Protein AF-A0A167SK95-F1 (afdb_monomer_lite)

Sequence (116 aa):
PFPSASKTFGRAQSFMDQFDSDRYASERKNNLYFPWASKGDYALGAWLLRSGLSMQAINEFLALELINSLPISFSSAKDLRACAEELPPGPQWTCQPWPVKYPTKRPINLFYRDSV

Organism: NCBI:txid1759441

Structure (mmCIF, N/CA/C/O backbone):
data_AF-A0A167SK95-F1
#
_entry.id   AF-A0A167SK95-F1
#
loop_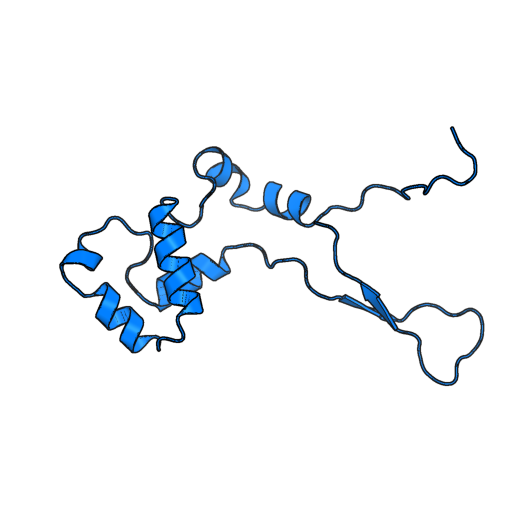
_atom_site.group_PDB
_atom_site.id
_atom_site.type_symbol
_atom_site.label_atom_id
_atom_site.label_alt_id
_atom_site.label_comp_id
_atom_site.label_asym_id
_atom_site.label_entity_id
_atom_site.label_seq_id
_atom_site.pdbx_PDB_ins_code
_atom_site.Cartn_x
_atom_site.Cartn_y
_atom_site.Cartn_z
_atom_site.occupancy
_atom_site.B_iso_or_equiv
_atom_site.auth_seq_id
_atom_site.auth_comp_id
_atom_site.auth_asym_id
_atom_site.auth_atom_id
_atom_site.pdbx_PDB_model_num
ATOM 1 N N . PRO A 1 1 ? 38.381 -18.831 -12.932 1.00 51.69 1 PRO A N 1
ATOM 2 C CA . PRO A 1 1 ? 37.207 -18.236 -13.619 1.00 51.69 1 PRO A CA 1
ATOM 3 C C . PRO A 1 1 ? 36.844 -19.053 -14.871 1.00 51.69 1 PRO A C 1
ATOM 5 O O . PRO A 1 1 ? 37.682 -19.197 -15.755 1.00 51.69 1 PRO A O 1
ATOM 8 N N . PHE A 1 2 ? 35.645 -19.645 -14.918 1.00 54.81 2 PHE A N 1
ATOM 9 C CA . PHE A 1 2 ? 35.215 -20.480 -16.047 1.00 54.81 2 PHE A CA 1
ATOM 10 C C . PHE A 1 2 ? 34.810 -19.609 -17.250 1.00 54.81 2 PHE A C 1
ATOM 12 O O . PHE A 1 2 ? 33.998 -18.700 -17.073 1.00 54.81 2 PHE A O 1
ATOM 19 N N . PRO A 1 3 ? 35.319 -19.876 -18.467 1.00 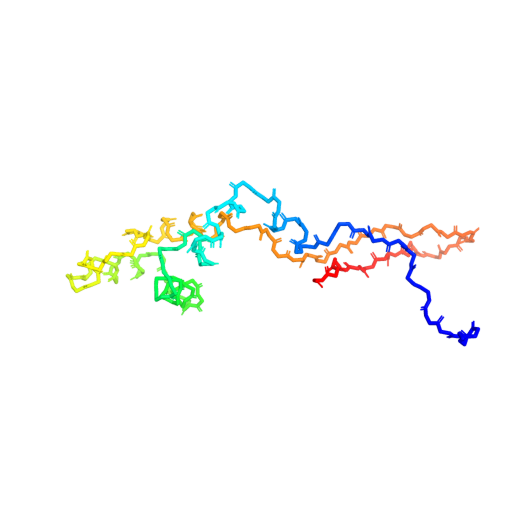62.03 3 PRO A N 1
ATOM 20 C CA . PRO A 1 3 ? 35.004 -19.088 -19.666 1.00 62.03 3 PRO A CA 1
ATOM 21 C C . PRO A 1 3 ? 33.516 -19.074 -20.057 1.00 62.03 3 PRO A C 1
ATOM 23 O O . PRO A 1 3 ? 33.093 -18.202 -20.809 1.00 62.03 3 PRO A O 1
ATOM 26 N N . SER A 1 4 ? 32.732 -20.027 -19.549 1.00 64.88 4 SER A N 1
ATOM 27 C CA . SER A 1 4 ? 31.301 -20.223 -19.812 1.00 64.88 4 SER A CA 1
ATOM 28 C C . SER A 1 4 ? 30.381 -19.746 -18.679 1.00 64.88 4 SER A C 1
ATOM 30 O O . SER A 1 4 ? 29.174 -19.973 -18.736 1.00 64.88 4 SER A O 1
ATOM 32 N N . ALA A 1 5 ? 30.918 -19.095 -17.643 1.00 67.12 5 ALA A N 1
ATOM 33 C CA . ALA A 1 5 ? 30.089 -18.506 -16.595 1.00 67.12 5 ALA A CA 1
ATOM 34 C C . ALA A 1 5 ? 29.303 -17.296 -17.134 1.00 67.12 5 ALA A C 1
ATOM 36 O O . ALA A 1 5 ? 29.821 -16.502 -17.924 1.00 67.12 5 ALA A O 1
ATOM 37 N N . SER A 1 6 ? 28.057 -17.134 -16.685 1.00 58.38 6 SER A N 1
ATOM 38 C CA . SER A 1 6 ? 27.225 -15.973 -17.010 1.00 58.38 6 SER A CA 1
ATOM 39 C C . SER A 1 6 ? 27.926 -14.674 -16.599 1.00 58.38 6 SER A C 1
ATOM 41 O O . SER A 1 6 ? 28.274 -14.501 -15.431 1.00 58.38 6 SER A O 1
ATOM 43 N N . LYS A 1 7 ? 28.119 -13.748 -17.545 1.00 61.72 7 LYS A N 1
ATOM 44 C CA . LYS A 1 7 ? 28.577 -12.380 -17.261 1.00 61.72 7 LYS A CA 1
ATOM 45 C C . LYS A 1 7 ? 27.370 -11.478 -17.025 1.00 61.72 7 LYS A C 1
ATOM 47 O O . LYS A 1 7 ? 26.481 -11.416 -17.871 1.00 61.72 7 LYS A O 1
ATOM 52 N N . THR A 1 8 ? 27.358 -10.753 -15.912 1.00 61.84 8 THR A N 1
ATOM 53 C CA . THR A 1 8 ? 26.428 -9.641 -15.701 1.00 61.84 8 THR A CA 1
ATOM 54 C C . THR A 1 8 ? 26.952 -8.414 -16.453 1.00 61.84 8 THR A C 1
ATOM 56 O O . THR A 1 8 ? 28.106 -8.014 -16.294 1.00 61.84 8 THR A O 1
ATOM 59 N N . PHE A 1 9 ? 26.132 -7.836 -17.330 1.00 56.88 9 PHE A N 1
ATOM 60 C CA . PHE A 1 9 ? 26.466 -6.605 -18.047 1.00 56.88 9 PHE A CA 1
ATOM 61 C C . PHE A 1 9 ? 25.962 -5.403 -17.239 1.00 56.88 9 PHE A C 1
ATOM 63 O O . PHE A 1 9 ? 24.827 -4.973 -17.409 1.00 56.88 9 PHE A O 1
ATOM 70 N N . GLY A 1 10 ? 26.810 -4.879 -16.348 1.00 62.69 10 GLY A N 1
ATOM 71 C CA . GLY A 1 10 ? 26.500 -3.709 -15.514 1.00 62.69 10 GLY A CA 1
ATOM 72 C C . GLY A 1 10 ? 25.434 -3.956 -14.433 1.00 62.69 10 GLY A C 1
ATOM 73 O O . GLY A 1 10 ? 24.802 -5.009 -14.387 1.00 62.69 10 GLY A O 1
ATOM 74 N N . ARG A 1 11 ? 25.253 -2.976 -13.537 1.00 65.31 11 ARG A N 1
ATOM 75 C CA . ARG A 1 11 ? 24.139 -2.921 -12.576 1.00 65.31 11 ARG A CA 1
ATOM 76 C C . ARG A 1 11 ? 23.226 -1.775 -13.001 1.00 65.31 11 ARG A C 1
ATOM 78 O O . ARG A 1 11 ? 23.573 -0.614 -12.804 1.00 65.31 11 ARG A O 1
ATOM 85 N N . ALA A 1 12 ? 22.109 -2.103 -13.644 1.00 70.56 12 ALA A N 1
ATOM 86 C CA . ALA A 1 12 ? 21.013 -1.152 -13.794 1.00 70.56 12 ALA A CA 1
ATOM 87 C C . ALA A 1 12 ? 20.375 -0.910 -12.416 1.00 70.56 12 ALA A C 1
ATOM 89 O O . ALA A 1 12 ? 20.437 -1.792 -11.558 1.00 70.56 12 ALA A O 1
ATOM 90 N N . GLN A 1 13 ? 19.795 0.273 -12.206 1.00 71.75 13 GLN A N 1
ATOM 91 C CA . GLN A 1 13 ? 19.080 0.590 -10.970 1.00 71.75 13 GLN A CA 1
ATOM 92 C C . GLN A 1 13 ? 17.910 -0.391 -10.810 1.00 71.75 13 GLN A C 1
ATOM 94 O O . GLN A 1 13 ? 17.029 -0.433 -11.670 1.00 71.75 13 GLN A O 1
ATOM 99 N N . SER A 1 14 ? 17.932 -1.211 -9.758 1.00 78.31 14 SER A N 1
ATOM 100 C CA . SER A 1 14 ? 16.868 -2.183 -9.497 1.00 78.31 14 SER A CA 1
ATOM 101 C C . SER A 1 14 ? 15.629 -1.513 -8.905 1.00 78.31 14 SER A C 1
ATOM 103 O O . SER A 1 14 ? 15.660 -0.351 -8.491 1.00 78.31 14 SER A O 1
ATOM 105 N N . PHE A 1 15 ? 14.533 -2.268 -8.809 1.00 76.50 15 PHE A N 1
ATOM 106 C CA . PHE A 1 15 ? 13.363 -1.827 -8.050 1.00 76.50 15 PHE A CA 1
ATOM 107 C C . PHE A 1 15 ? 13.730 -1.502 -6.593 1.00 76.50 15 PHE A C 1
ATOM 109 O O . PHE A 1 15 ? 13.298 -0.481 -6.067 1.00 76.50 15 PHE A O 1
ATOM 116 N N . MET A 1 16 ? 14.563 -2.333 -5.956 1.00 82.00 16 MET A N 1
ATOM 117 C CA . MET A 1 16 ? 15.014 -2.092 -4.582 1.00 82.00 16 MET A CA 1
ATOM 118 C C . MET A 1 16 ? 15.873 -0.827 -4.486 1.00 82.00 16 MET A C 1
ATOM 120 O O . MET A 1 16 ? 15.692 -0.047 -3.561 1.00 82.00 16 MET A O 1
ATOM 124 N N . ASP A 1 17 ? 16.719 -0.548 -5.485 1.00 83.50 17 ASP A N 1
ATOM 125 C CA . ASP A 1 17 ? 17.484 0.703 -5.531 1.00 83.50 17 ASP A CA 1
ATOM 126 C C . ASP A 1 17 ? 16.556 1.937 -5.672 1.00 83.50 17 ASP A C 1
ATOM 128 O O . ASP A 1 17 ? 16.863 3.008 -5.148 1.00 83.50 17 ASP A O 1
ATOM 132 N N . GLN A 1 18 ? 15.414 1.819 -6.364 1.00 80.44 18 GLN A N 1
ATOM 133 C CA . GLN A 1 18 ? 14.389 2.877 -6.435 1.00 80.44 18 GLN A CA 1
ATOM 134 C C . GLN A 1 18 ? 13.612 3.013 -5.119 1.00 80.44 18 GLN A C 1
ATOM 136 O O . GLN A 1 18 ? 13.402 4.123 -4.637 1.00 80.44 18 GLN A O 1
ATOM 141 N N . PHE A 1 19 ? 13.228 1.893 -4.507 1.00 82.81 19 PHE A N 1
ATOM 142 C CA . PHE A 1 19 ? 12.559 1.853 -3.208 1.00 82.81 19 PHE A CA 1
ATOM 143 C C . PHE A 1 19 ? 13.423 2.488 -2.106 1.00 82.81 19 PHE A C 1
ATOM 145 O O . PHE A 1 19 ? 12.939 3.299 -1.317 1.00 82.81 19 PHE A O 1
ATOM 152 N N . ASP A 1 20 ? 14.720 2.185 -2.085 1.00 84.44 20 ASP A N 1
ATOM 153 C CA . ASP A 1 20 ? 15.668 2.697 -1.089 1.00 84.44 20 ASP A CA 1
ATOM 154 C C . ASP A 1 20 ? 16.090 4.156 -1.336 1.00 84.44 20 ASP A C 1
ATOM 156 O O . ASP A 1 20 ? 16.776 4.751 -0.503 1.00 84.44 20 ASP A O 1
ATOM 160 N N . SER A 1 21 ? 15.688 4.747 -2.465 1.00 84.94 21 SER A N 1
ATOM 161 C CA . SER A 1 21 ? 15.986 6.139 -2.826 1.00 84.94 21 SER A CA 1
ATOM 162 C C . SER A 1 21 ? 14.746 7.029 -2.942 1.00 84.94 21 SER A C 1
ATOM 164 O O . SER A 1 21 ? 14.875 8.205 -3.290 1.00 84.94 21 SER A O 1
ATOM 166 N N . ASP A 1 22 ? 13.554 6.507 -2.637 1.00 85.88 22 ASP A N 1
ATOM 167 C CA . ASP A 1 22 ? 12.322 7.290 -2.703 1.00 85.88 22 ASP A CA 1
ATOM 168 C C . ASP A 1 22 ? 12.220 8.336 -1.576 1.00 85.88 22 ASP A C 1
ATOM 170 O O . ASP A 1 22 ? 13.039 8.402 -0.652 1.00 85.88 22 ASP A O 1
ATOM 174 N N . ARG A 1 23 ? 11.171 9.169 -1.634 1.00 88.00 23 ARG A N 1
ATOM 175 C CA . ARG A 1 23 ? 10.956 10.247 -0.654 1.00 88.00 23 ARG A CA 1
ATOM 176 C C . ARG A 1 23 ? 10.779 9.761 0.790 1.00 88.00 23 ARG A C 1
ATOM 178 O O . ARG A 1 23 ? 10.862 10.573 1.706 1.00 88.00 23 ARG A O 1
ATOM 185 N N . TYR A 1 24 ? 10.528 8.469 0.991 1.00 88.62 24 TYR A N 1
ATOM 186 C CA . TYR A 1 24 ? 10.263 7.838 2.280 1.00 88.62 24 TYR A CA 1
ATOM 187 C C . TYR A 1 24 ? 11.387 6.910 2.742 1.00 88.62 24 TYR A C 1
ATOM 189 O O . TYR A 1 24 ? 11.282 6.293 3.805 1.00 88.62 24 TYR A O 1
ATOM 197 N N . ALA A 1 25 ? 12.499 6.848 2.009 1.00 87.62 25 ALA A N 1
ATOM 198 C CA . ALA A 1 25 ? 13.661 6.052 2.377 1.00 87.62 25 ALA A CA 1
ATOM 199 C C . ALA A 1 25 ? 14.176 6.369 3.794 1.00 87.62 25 ALA A C 1
ATOM 201 O O . ALA A 1 25 ? 14.609 5.471 4.515 1.00 87.62 25 ALA A O 1
ATOM 202 N N . SER A 1 26 ? 14.107 7.632 4.233 1.00 90.62 26 SER A N 1
ATOM 203 C CA . SER A 1 26 ? 14.486 8.028 5.596 1.00 90.62 26 SER A CA 1
ATOM 204 C C . SER A 1 26 ? 13.510 7.530 6.663 1.00 90.62 26 SER A C 1
ATOM 206 O O . SER A 1 26 ? 13.959 7.041 7.697 1.00 90.62 26 SER A O 1
ATOM 208 N N . GLU A 1 27 ? 12.202 7.608 6.407 1.00 90.06 27 GLU A N 1
ATOM 209 C CA . GLU A 1 27 ? 11.149 7.108 7.307 1.00 90.06 27 GLU A CA 1
ATOM 210 C C . GLU A 1 27 ? 11.292 5.593 7.512 1.00 90.06 27 GLU A C 1
ATOM 212 O O . GLU A 1 27 ? 11.256 5.086 8.639 1.00 90.06 27 GLU A O 1
ATOM 217 N N . ARG A 1 28 ? 11.575 4.866 6.422 1.00 90.06 28 ARG A N 1
ATOM 218 C CA . ARG A 1 28 ? 11.705 3.404 6.429 1.00 90.06 28 ARG A CA 1
ATOM 219 C C . ARG A 1 28 ? 12.886 2.858 7.224 1.00 90.06 28 ARG A C 1
ATOM 221 O O . ARG A 1 28 ? 12.856 1.692 7.613 1.00 90.06 28 ARG A O 1
ATOM 228 N N . LYS A 1 29 ? 13.883 3.689 7.548 1.00 90.25 29 LYS A N 1
ATOM 229 C CA . LYS A 1 29 ? 14.978 3.304 8.458 1.00 90.25 29 LYS A CA 1
ATOM 230 C C . LYS A 1 29 ? 14.491 3.074 9.886 1.00 90.25 29 LYS A C 1
ATOM 232 O O . LYS A 1 29 ? 15.000 2.186 10.561 1.00 90.25 29 LYS A O 1
ATOM 237 N N . ASN A 1 30 ? 13.516 3.866 10.332 1.00 91.62 30 ASN A N 1
ATOM 238 C CA . ASN A 1 30 ? 12.950 3.773 11.678 1.00 91.62 30 ASN A CA 1
ATOM 239 C C . ASN A 1 30 ? 11.698 2.891 11.702 1.00 91.62 30 ASN A C 1
ATOM 241 O O . ASN A 1 30 ? 11.434 2.213 12.692 1.00 91.62 30 ASN A O 1
ATOM 245 N N . ASN A 1 31 ? 10.942 2.878 10.603 1.00 91.56 31 ASN A N 1
ATOM 246 C CA . ASN A 1 31 ? 9.738 2.079 10.459 1.00 91.56 31 ASN A CA 1
ATOM 247 C C . ASN A 1 31 ? 9.686 1.406 9.084 1.00 91.56 31 ASN A C 1
ATOM 249 O O . ASN A 1 31 ? 9.207 1.982 8.110 1.00 91.56 31 ASN A O 1
ATOM 253 N N . L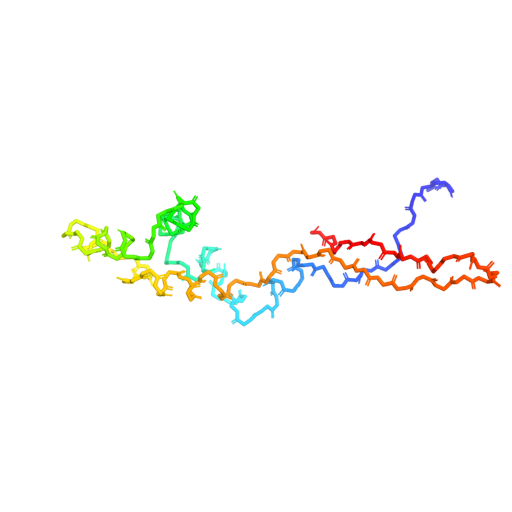EU A 1 32 ? 10.098 0.139 9.030 1.00 90.44 32 LEU A N 1
ATOM 254 C CA . LEU A 1 32 ? 10.077 -0.675 7.810 1.00 90.44 32 LEU A CA 1
ATOM 255 C C . LEU A 1 32 ? 8.693 -0.737 7.134 1.00 90.44 32 LEU A C 1
ATOM 257 O O . LEU A 1 32 ? 8.608 -0.981 5.934 1.00 90.44 32 LEU A O 1
ATOM 261 N N . TYR A 1 33 ? 7.618 -0.529 7.898 1.00 91.44 33 TYR A N 1
ATOM 262 C CA . TYR A 1 33 ? 6.238 -0.609 7.425 1.00 91.44 33 TYR A CA 1
ATOM 263 C C . TYR A 1 33 ? 5.669 0.739 6.986 1.00 91.44 33 TYR A C 1
ATOM 265 O O . TYR A 1 33 ? 4.486 0.799 6.680 1.00 91.44 33 TYR A O 1
ATOM 273 N N . PHE A 1 34 ? 6.459 1.812 6.930 1.00 91.88 34 PHE A N 1
ATOM 274 C CA . PHE A 1 34 ? 5.982 3.092 6.409 1.00 91.88 34 PHE A CA 1
ATOM 275 C C . PHE A 1 34 ? 5.392 2.910 4.989 1.00 91.88 34 PHE A C 1
ATOM 277 O O . PHE A 1 34 ? 6.026 2.240 4.162 1.00 91.88 34 PHE A O 1
ATOM 284 N N . PRO A 1 35 ? 4.203 3.469 4.676 1.00 92.69 35 PRO A N 1
ATOM 285 C CA . PRO A 1 35 ? 3.476 4.542 5.383 1.00 92.69 35 PRO A CA 1
ATOM 286 C C . PRO A 1 35 ? 2.548 4.112 6.531 1.00 92.69 35 PRO A C 1
ATOM 288 O O . PRO A 1 35 ? 1.913 4.960 7.159 1.00 92.69 35 PRO A O 1
ATOM 291 N N . TRP A 1 36 ? 2.462 2.823 6.849 1.00 94.56 36 TRP A N 1
ATOM 292 C CA . TRP A 1 36 ? 1.733 2.361 8.033 1.00 94.56 36 TRP A CA 1
ATOM 293 C C . TRP A 1 36 ? 2.539 2.605 9.302 1.00 94.56 36 TRP A C 1
ATOM 295 O O . TRP A 1 36 ? 3.761 2.493 9.290 1.00 94.56 36 TRP A O 1
ATOM 305 N N . ALA A 1 37 ? 1.870 2.885 10.416 1.00 93.50 37 ALA A N 1
ATOM 306 C CA . ALA A 1 37 ? 2.507 3.212 11.689 1.00 93.50 37 ALA A CA 1
ATOM 307 C C . ALA A 1 37 ? 3.238 2.012 12.314 1.00 93.50 37 ALA A C 1
ATOM 309 O O . ALA A 1 37 ? 4.155 2.178 13.116 1.00 93.50 37 ALA A O 1
ATOM 310 N N . SER A 1 38 ? 2.828 0.787 11.973 1.00 94.25 38 SER A N 1
ATOM 311 C CA . SER A 1 38 ? 3.416 -0.437 12.514 1.00 94.25 38 SER A CA 1
ATOM 312 C C . SER A 1 38 ? 3.167 -1.656 11.625 1.00 94.25 38 SER A C 1
ATOM 314 O O . SER A 1 38 ? 2.365 -1.630 10.693 1.00 94.25 38 SER A O 1
ATOM 316 N N . LYS A 1 39 ? 3.794 -2.786 11.979 1.00 94.88 39 LYS A N 1
ATOM 317 C CA . LYS A 1 39 ? 3.515 -4.092 11.363 1.00 94.88 39 LYS A CA 1
ATOM 318 C C . LYS A 1 39 ? 2.041 -4.490 11.457 1.00 94.88 39 LYS A C 1
ATOM 320 O O . LYS A 1 39 ? 1.509 -5.074 10.517 1.00 94.88 39 LYS A O 1
ATOM 325 N N . GLY A 1 40 ? 1.410 -4.235 12.606 1.00 95.94 40 GLY A N 1
ATOM 326 C CA . GLY A 1 40 ? 0.007 -4.586 12.840 1.00 95.94 40 GLY A CA 1
ATOM 327 C C . GLY A 1 40 ? -0.929 -3.738 11.986 1.00 95.94 40 GLY A C 1
ATOM 328 O O . GLY A 1 40 ? 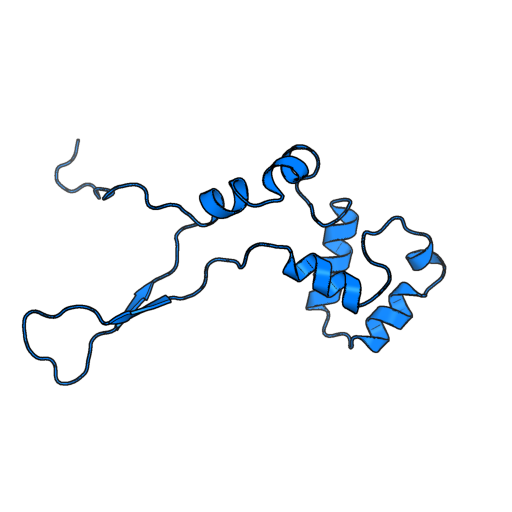-1.835 -4.269 11.350 1.00 95.94 40 GLY A O 1
ATOM 329 N N . ASP A 1 41 ? -0.632 -2.445 11.906 1.00 95.81 41 ASP A N 1
ATOM 330 C CA . ASP A 1 41 ? -1.346 -1.489 11.064 1.00 95.81 41 ASP A CA 1
ATOM 331 C C . ASP A 1 41 ? -1.238 -1.852 9.570 1.00 95.81 41 ASP A C 1
ATOM 333 O O . ASP A 1 41 ? -2.247 -1.977 8.872 1.00 95.81 41 ASP A O 1
ATOM 337 N N . TYR A 1 42 ? -0.028 -2.193 9.108 1.00 95.50 42 TYR A N 1
ATOM 338 C CA . TYR A 1 42 ? 0.187 -2.746 7.769 1.00 95.50 42 TYR A CA 1
ATOM 339 C C . TYR A 1 42 ? -0.612 -4.031 7.533 1.00 95.50 42 TYR A C 1
ATOM 341 O O . TYR A 1 42 ? -1.264 -4.170 6.500 1.00 95.50 42 TYR A O 1
ATOM 349 N N . ALA A 1 43 ? -0.575 -4.984 8.469 1.00 96.94 43 ALA A N 1
ATOM 350 C CA . ALA A 1 43 ? -1.267 -6.259 8.311 1.00 96.94 43 ALA A CA 1
ATOM 351 C C . ALA A 1 43 ? -2.784 -6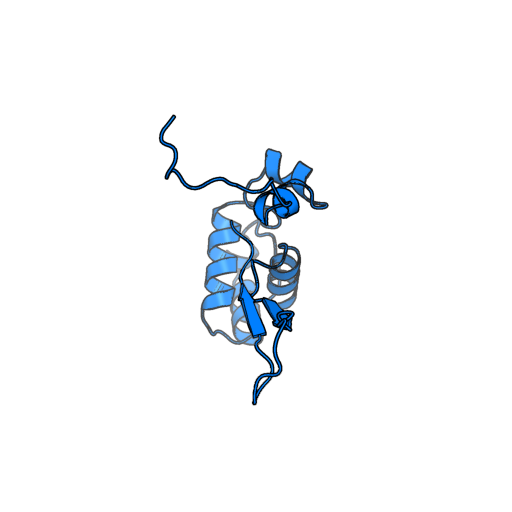.069 8.165 1.00 96.94 43 ALA A C 1
ATOM 353 O O . ALA A 1 43 ? -3.390 -6.687 7.285 1.00 96.94 43 ALA A O 1
ATOM 354 N N . LEU A 1 44 ? -3.375 -5.184 8.975 1.00 97.00 44 LEU A N 1
ATOM 355 C CA . LEU A 1 44 ? -4.789 -4.829 8.888 1.00 97.00 44 LEU A CA 1
ATOM 356 C C . LEU A 1 44 ? -5.112 -4.169 7.545 1.00 97.00 44 LEU A C 1
ATOM 358 O O . LEU A 1 44 ? -5.986 -4.650 6.822 1.00 97.00 44 LEU A O 1
ATOM 362 N N . GLY A 1 45 ? -4.382 -3.113 7.179 1.00 96.38 45 GLY A N 1
ATOM 363 C CA . GLY A 1 45 ? -4.613 -2.387 5.931 1.00 96.38 45 GLY A CA 1
ATOM 364 C C . GLY A 1 45 ? -4.455 -3.276 4.696 1.00 96.38 45 GLY A C 1
ATOM 365 O O . GLY A 1 45 ? -5.309 -3.296 3.809 1.00 96.38 45 GLY A O 1
ATOM 366 N N . ALA A 1 46 ? -3.403 -4.093 4.664 1.00 95.69 46 ALA A N 1
ATOM 367 C CA . ALA A 1 46 ? -3.132 -5.016 3.573 1.00 95.69 46 ALA A CA 1
ATOM 368 C C . ALA A 1 46 ? -4.199 -6.119 3.462 1.00 95.69 46 ALA A C 1
ATOM 370 O O . ALA A 1 46 ? -4.542 -6.534 2.353 1.00 95.69 46 ALA A O 1
ATOM 371 N N . TRP A 1 47 ? -4.734 -6.602 4.590 1.00 97.50 47 TRP A N 1
ATOM 372 C CA . TRP A 1 47 ? -5.854 -7.542 4.585 1.00 97.50 47 TRP A CA 1
ATOM 373 C C . TRP A 1 47 ? -7.135 -6.881 4.066 1.00 97.50 47 TRP A C 1
ATOM 375 O O . TRP A 1 47 ? -7.760 -7.430 3.161 1.00 97.50 47 TRP A O 1
ATOM 385 N N . LEU A 1 48 ? -7.474 -5.678 4.544 1.00 97.44 48 LEU A N 1
ATOM 386 C CA . LEU A 1 48 ? -8.651 -4.928 4.091 1.00 97.44 48 LEU A CA 1
ATOM 387 C C . LEU A 1 48 ? -8.615 -4.671 2.579 1.00 97.44 48 LEU A C 1
ATOM 389 O O . LEU A 1 48 ? -9.600 -4.944 1.896 1.00 97.44 48 LEU A O 1
ATOM 393 N N . LEU A 1 49 ? -7.469 -4.257 2.031 1.00 95.88 49 LEU A N 1
ATOM 394 C CA . LEU A 1 49 ? -7.293 -4.032 0.589 1.00 95.88 49 LEU A CA 1
ATOM 395 C C . LEU A 1 49 ? -7.496 -5.300 -0.257 1.00 95.88 49 LEU A C 1
ATOM 397 O O . LEU A 1 49 ? -7.919 -5.205 -1.407 1.00 95.88 49 LEU A O 1
ATOM 401 N N . ARG A 1 50 ? -7.205 -6.484 0.297 1.00 96.62 50 ARG A N 1
ATOM 402 C CA . ARG A 1 50 ? -7.354 -7.781 -0.389 1.00 96.62 50 ARG A CA 1
ATOM 403 C C . ARG A 1 50 ? -8.658 -8.513 -0.069 1.00 96.62 50 ARG A C 1
ATOM 405 O O . ARG A 1 50 ? -8.948 -9.517 -0.707 1.00 96.62 50 ARG A O 1
ATOM 412 N N . SER A 1 51 ? -9.428 -8.030 0.901 1.00 96.88 51 SER A N 1
ATOM 413 C CA . SER A 1 51 ? -10.627 -8.702 1.418 1.00 96.88 51 SER A CA 1
ATOM 414 C C . SER A 1 51 ? -11.792 -8.767 0.422 1.00 96.88 51 SER A C 1
ATOM 416 O O . SER A 1 51 ? -12.702 -9.571 0.599 1.00 96.88 51 SER A O 1
ATOM 418 N N . GLY A 1 52 ? -11.787 -7.919 -0.613 1.00 95.94 52 GLY A N 1
ATOM 419 C CA . GLY A 1 52 ? -12.911 -7.769 -1.543 1.00 95.94 52 GLY A CA 1
ATOM 420 C C . GLY A 1 52 ? -14.096 -6.982 -0.970 1.00 95.94 52 GLY A C 1
ATOM 421 O O . GLY A 1 52 ? -15.120 -6.862 -1.641 1.00 95.94 52 GLY A O 1
ATOM 422 N N . LEU A 1 53 ? -13.971 -6.428 0.242 1.00 96.94 53 LEU A N 1
ATOM 423 C CA . LEU A 1 53 ? -14.982 -5.554 0.832 1.00 96.94 53 LEU A CA 1
ATOM 424 C C . LEU A 1 53 ? -15.154 -4.270 0.008 1.00 96.94 53 LEU A C 1
ATOM 426 O O . LEU A 1 53 ? -14.201 -3.721 -0.552 1.00 96.94 53 LEU A O 1
ATOM 430 N N . SER A 1 54 ? -16.387 -3.765 -0.039 1.00 97.31 54 SER A N 1
ATOM 431 C CA . SER A 1 54 ? -16.664 -2.458 -0.634 1.00 97.31 54 SER A CA 1
ATOM 432 C C . SER A 1 54 ? -16.046 -1.339 0.213 1.00 97.31 54 SER A C 1
ATOM 434 O O . SER A 1 54 ? -15.821 -1.498 1.413 1.00 97.31 54 SER A O 1
ATOM 436 N N . MET A 1 55 ? -15.816 -0.166 -0.388 1.00 97.00 55 MET A N 1
ATOM 437 C CA . MET A 1 55 ? -15.330 1.003 0.363 1.00 97.00 55 MET A CA 1
ATOM 438 C C . MET A 1 55 ? -16.266 1.377 1.519 1.00 97.00 55 MET A C 1
ATOM 440 O O . MET A 1 55 ? -15.797 1.789 2.574 1.00 97.00 55 MET A O 1
ATOM 444 N N . GLN A 1 56 ? -17.578 1.210 1.327 1.00 98.00 56 GLN A N 1
ATOM 445 C CA . GLN A 1 56 ? -18.564 1.460 2.371 1.00 98.00 56 GLN A CA 1
ATOM 446 C C . GLN A 1 56 ? -18.422 0.463 3.526 1.00 98.00 56 GLN A C 1
ATOM 448 O O . GLN A 1 56 ? -18.334 0.894 4.669 1.00 98.00 56 GLN A O 1
ATOM 453 N N . ALA A 1 57 ? -18.318 -0.839 3.240 1.00 98.25 57 ALA A N 1
ATOM 454 C CA . ALA A 1 57 ? -18.147 -1.859 4.276 1.00 98.25 57 ALA A CA 1
ATOM 455 C C . ALA A 1 57 ? -16.839 -1.666 5.066 1.00 98.25 57 ALA A C 1
ATOM 457 O O . ALA A 1 57 ? -16.805 -1.873 6.275 1.00 98.25 57 ALA A O 1
ATOM 458 N N . ILE A 1 5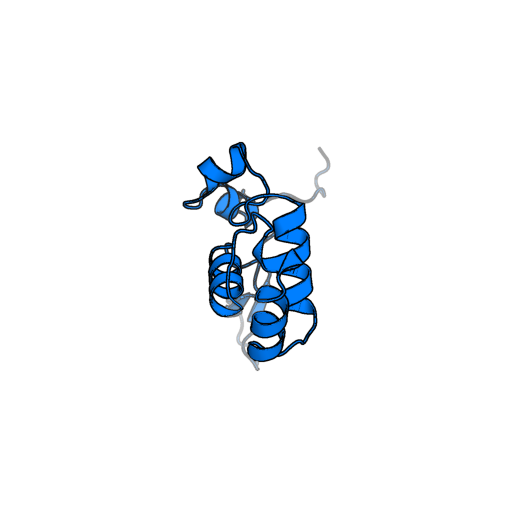8 ? -15.767 -1.218 4.400 1.00 98.12 58 ILE A N 1
ATOM 459 C CA . ILE A 1 58 ? -14.514 -0.848 5.071 1.00 98.12 58 ILE A CA 1
ATOM 460 C C . ILE A 1 58 ? -14.727 0.363 5.988 1.00 98.12 58 ILE A C 1
ATOM 462 O O . ILE A 1 58 ? -14.283 0.331 7.128 1.00 98.12 58 ILE A O 1
ATOM 466 N N . ASN A 1 59 ? -15.423 1.411 5.537 1.00 98.12 59 ASN A N 1
ATOM 467 C CA . ASN A 1 59 ? -15.723 2.569 6.389 1.00 98.12 59 ASN A CA 1
ATOM 468 C C . ASN A 1 59 ? -16.573 2.182 7.610 1.00 98.12 59 ASN A C 1
ATOM 470 O O . ASN A 1 59 ? -16.286 2.631 8.713 1.00 98.12 59 ASN A O 1
ATOM 474 N N . GLU A 1 60 ? -17.586 1.332 7.428 1.00 98.19 60 GLU A N 1
ATOM 475 C CA . GLU A 1 60 ? -18.417 0.816 8.523 1.00 98.19 60 GLU A CA 1
ATOM 476 C C . GLU A 1 60 ? -17.585 0.005 9.527 1.00 98.19 60 GLU A C 1
ATOM 478 O O . GLU A 1 60 ? -17.722 0.195 10.733 1.00 98.19 60 GLU A O 1
ATOM 483 N N . PHE A 1 61 ? -16.666 -0.837 9.042 1.00 97.69 61 PHE A N 1
ATOM 484 C CA . PHE A 1 61 ? -15.714 -1.563 9.885 1.00 97.69 61 PHE A CA 1
ATOM 485 C C . PHE A 1 61 ? -14.792 -0.620 10.675 1.00 97.69 61 PHE A C 1
ATOM 487 O O . PHE A 1 61 ? -14.591 -0.823 11.871 1.00 97.69 61 PHE A O 1
ATOM 494 N N . LEU A 1 62 ? -14.248 0.417 10.032 1.00 97.12 62 LEU A N 1
ATOM 495 C CA . LEU A 1 62 ? -13.357 1.386 10.683 1.00 97.12 62 LEU A CA 1
ATOM 496 C C . LEU A 1 62 ? -14.087 2.267 11.705 1.00 97.12 62 LEU A C 1
ATOM 498 O O . LEU A 1 62 ? -13.473 2.710 12.669 1.00 97.12 62 LEU A O 1
ATOM 502 N N . ALA A 1 63 ? -15.395 2.470 11.536 1.00 96.88 63 ALA A N 1
ATOM 503 C CA . ALA A 1 63 ? -16.232 3.206 12.478 1.00 96.88 63 ALA A CA 1
ATOM 504 C C . ALA A 1 63 ? -16.610 2.402 13.737 1.00 96.88 63 ALA A C 1
ATOM 506 O O . ALA A 1 63 ? -17.146 2.981 14.684 1.00 96.88 63 ALA A O 1
ATOM 507 N N . LEU A 1 64 ? -16.348 1.087 13.778 1.00 97.75 64 LEU A N 1
ATOM 508 C CA . LEU A 1 64 ? -16.576 0.279 14.977 1.00 97.75 64 LEU A CA 1
ATOM 509 C C . LEU A 1 64 ? -15.738 0.825 16.135 1.00 97.75 64 LEU A C 1
ATOM 511 O O . LEU A 1 64 ? -14.537 1.021 15.983 1.00 97.75 64 LEU A O 1
ATOM 515 N N . GLU A 1 65 ? -16.352 1.007 17.305 1.00 97.00 65 GLU A N 1
ATOM 516 C CA . GLU A 1 65 ? -15.735 1.658 18.473 1.00 97.00 65 GLU A CA 1
ATOM 517 C C . GLU A 1 65 ? -14.358 1.077 18.825 1.00 97.00 65 GLU A C 1
ATOM 519 O O . GLU A 1 65 ? -13.394 1.818 19.015 1.00 97.00 65 GLU A O 1
ATOM 524 N N . LEU A 1 66 ? -14.240 -0.255 18.815 1.00 96.31 66 LEU A N 1
ATOM 525 C CA . LEU A 1 66 ? -12.971 -0.934 19.060 1.00 96.31 66 LEU A CA 1
ATOM 526 C C . LEU A 1 66 ? -11.914 -0.570 18.010 1.00 96.31 66 LEU A C 1
ATOM 528 O O . LEU A 1 66 ? -10.777 -0.283 18.369 1.00 96.31 66 LEU A O 1
ATOM 532 N N . ILE A 1 67 ? -12.275 -0.577 16.726 1.00 95.81 67 ILE A N 1
ATOM 533 C CA . ILE A 1 67 ? -11.338 -0.326 15.624 1.00 95.81 67 ILE A CA 1
ATOM 534 C C . ILE A 1 67 ? -10.939 1.148 15.580 1.00 95.81 67 ILE A C 1
ATOM 536 O O . ILE A 1 67 ? -9.757 1.451 15.463 1.00 95.81 67 ILE A O 1
ATOM 540 N N . ASN A 1 68 ? -11.902 2.049 15.765 1.00 93.56 68 ASN A N 1
ATOM 541 C CA . ASN A 1 68 ? -11.684 3.492 15.802 1.00 93.56 68 ASN A CA 1
ATOM 542 C C . ASN A 1 68 ? -10.820 3.931 17.002 1.00 93.56 68 ASN A C 1
ATOM 544 O O . ASN A 1 68 ? -10.205 4.992 16.974 1.00 93.56 68 ASN A O 1
ATOM 548 N N . SER A 1 69 ? -10.756 3.119 18.064 1.00 94.50 69 SER A N 1
ATOM 549 C CA . SER A 1 69 ? -9.880 3.375 19.215 1.00 94.50 69 SER A CA 1
ATOM 550 C C . SER A 1 69 ? -8.407 3.011 18.970 1.00 94.50 69 SER A C 1
ATOM 552 O O . SER A 1 69 ? -7.538 3.404 19.751 1.00 94.50 69 SER A O 1
ATOM 554 N N . LEU A 1 70 ? -8.105 2.253 17.907 1.00 94.31 70 LEU A N 1
ATOM 555 C CA . LEU A 1 70 ? -6.744 1.815 17.609 1.00 94.31 70 LEU A CA 1
ATOM 556 C C . LEU A 1 70 ? -5.929 2.942 16.954 1.00 94.31 70 LEU A C 1
ATOM 558 O O . LEU A 1 70 ? -6.437 3.642 16.080 1.00 94.31 70 LEU A O 1
ATOM 562 N N . PRO A 1 71 ? -4.633 3.081 17.287 1.00 92.50 71 PRO A N 1
ATOM 563 C CA . PRO A 1 71 ? -3.746 4.049 16.648 1.00 92.50 71 PRO A CA 1
ATOM 564 C C . PRO A 1 71 ? -3.263 3.533 15.276 1.00 92.50 71 PRO A C 1
ATOM 566 O O . PRO A 1 71 ? -2.088 3.206 15.105 1.00 92.50 71 PRO A O 1
ATOM 569 N N . ILE A 1 72 ? -4.182 3.402 14.316 1.00 93.56 72 ILE A N 1
ATOM 570 C CA . ILE A 1 72 ? -3.913 2.972 12.931 1.00 93.56 72 ILE A CA 1
ATOM 571 C C . ILE A 1 72 ? -3.724 4.176 11.994 1.00 93.56 72 ILE A C 1
ATOM 573 O O . ILE A 1 72 ? -4.258 5.254 12.249 1.00 93.56 72 ILE A O 1
ATOM 577 N N . SER A 1 73 ? -2.975 4.012 10.898 1.00 93.50 73 SER A N 1
ATOM 578 C CA . SER A 1 73 ? -2.608 5.115 9.987 1.00 93.50 73 SER A CA 1
ATOM 579 C C . SER A 1 73 ? -3.750 5.647 9.108 1.00 93.50 73 SER A C 1
ATOM 581 O O . SER A 1 73 ? -3.543 6.602 8.362 1.00 93.50 73 SER A O 1
ATOM 583 N N . PHE A 1 74 ? -4.940 5.046 9.140 1.00 95.19 74 PHE A N 1
ATOM 584 C CA . PHE A 1 74 ? -6.052 5.391 8.252 1.00 95.19 74 PHE A CA 1
ATOM 585 C C . PHE A 1 74 ? -7.390 5.382 8.995 1.00 95.19 74 PHE A C 1
ATOM 587 O O . PHE A 1 74 ? -7.679 4.468 9.761 1.00 95.19 74 PHE A O 1
ATOM 594 N N . SER A 1 75 ? -8.230 6.386 8.722 1.00 94.81 75 SER A N 1
ATOM 595 C CA . SER A 1 75 ? -9.565 6.524 9.329 1.00 94.81 75 SER A CA 1
ATOM 596 C C . SER A 1 75 ? -10.706 6.131 8.387 1.00 94.81 75 SER A C 1
ATOM 598 O O . SER A 1 75 ? -11.836 5.904 8.812 1.00 94.81 75 SER A O 1
ATOM 600 N N . SER A 1 76 ? -10.410 6.023 7.090 1.00 96.81 76 SER A N 1
ATOM 601 C CA . SER A 1 76 ? -11.372 5.675 6.051 1.00 96.81 76 SER A CA 1
ATOM 602 C C . SER A 1 76 ? -10.760 4.755 4.995 1.00 96.81 76 SER A C 1
ATOM 604 O O . SER A 1 76 ? -9.543 4.663 4.830 1.00 96.81 76 SER A O 1
ATOM 606 N N . ALA A 1 77 ? -11.616 4.113 4.200 1.00 96.75 77 ALA A N 1
ATOM 607 C CA . ALA A 1 77 ? -11.213 3.330 3.035 1.00 96.75 77 ALA A CA 1
ATOM 608 C C . ALA A 1 77 ? -10.436 4.165 2.003 1.00 96.75 77 ALA A C 1
ATOM 610 O O . ALA A 1 77 ? -9.603 3.633 1.267 1.00 96.75 77 ALA A O 1
ATOM 611 N N . LYS A 1 78 ? -10.721 5.473 1.930 1.00 96.81 78 LYS A N 1
ATOM 612 C CA . LYS A 1 78 ? -10.009 6.404 1.052 1.00 96.81 78 LYS A CA 1
ATOM 613 C C . LYS A 1 78 ? -8.591 6.645 1.561 1.00 96.81 78 LYS A C 1
ATOM 615 O O . LYS A 1 78 ? -7.661 6.549 0.769 1.00 96.81 78 LYS A O 1
ATOM 620 N N . ASP A 1 79 ? -8.435 6.885 2.860 1.00 96.12 79 ASP A N 1
ATOM 621 C CA . ASP A 1 79 ? -7.119 7.078 3.481 1.00 96.12 79 ASP A CA 1
ATOM 622 C C . ASP A 1 79 ? -6.279 5.809 3.353 1.00 96.12 79 ASP A C 1
ATOM 624 O O . ASP A 1 79 ? -5.121 5.874 2.961 1.00 96.12 79 ASP A O 1
ATOM 628 N N . LEU A 1 80 ? -6.889 4.639 3.575 1.00 96.19 80 LEU A N 1
ATOM 629 C CA . LEU A 1 80 ? -6.228 3.349 3.395 1.00 96.19 80 LEU A CA 1
ATOM 630 C C . LEU A 1 80 ? -5.676 3.179 1.970 1.00 96.19 80 LEU A C 1
ATOM 632 O O . LEU A 1 80 ? -4.556 2.696 1.795 1.00 96.19 80 LEU A O 1
ATOM 636 N N . ARG A 1 81 ? -6.446 3.571 0.945 1.00 95.19 81 ARG A N 1
ATOM 637 C CA . ARG A 1 81 ? -5.967 3.556 -0.445 1.00 95.19 81 ARG A CA 1
ATOM 638 C C . ARG A 1 81 ? -4.863 4.571 -0.683 1.00 95.19 81 ARG A C 1
ATOM 640 O O . ARG A 1 81 ? -3.869 4.197 -1.287 1.00 95.19 81 ARG A O 1
ATOM 647 N N . ALA A 1 82 ? -5.007 5.793 -0.176 1.00 93.94 82 ALA A N 1
ATOM 648 C CA . ALA A 1 82 ? -3.968 6.809 -0.290 1.00 93.94 82 ALA A CA 1
ATOM 649 C C . ALA A 1 82 ? -2.649 6.310 0.324 1.00 93.94 82 ALA A C 1
ATOM 651 O O . ALA A 1 82 ? -1.619 6.361 -0.334 1.00 93.94 82 ALA A O 1
ATOM 652 N N . CYS A 1 83 ? -2.685 5.704 1.516 1.00 92.19 83 CYS A N 1
ATOM 653 C CA . CYS A 1 83 ? -1.515 5.062 2.118 1.00 92.19 83 CYS A CA 1
ATOM 654 C C . CYS A 1 83 ? -0.920 3.970 1.216 1.00 92.19 83 CYS A C 1
ATOM 656 O O . CYS A 1 83 ? 0.292 3.874 1.084 1.00 92.19 83 CYS A O 1
ATOM 658 N N . ALA A 1 84 ? -1.745 3.136 0.584 1.00 91.50 84 ALA A N 1
ATOM 659 C CA . ALA A 1 84 ? -1.238 2.097 -0.310 1.00 91.50 84 ALA A CA 1
ATOM 660 C C . ALA A 1 84 ? -0.620 2.662 -1.602 1.00 91.50 84 ALA A C 1
ATOM 662 O O . ALA A 1 84 ? 0.340 2.090 -2.111 1.00 91.50 84 ALA A O 1
ATOM 663 N N . GLU A 1 85 ? -1.159 3.765 -2.120 1.00 91.19 85 GLU A N 1
ATOM 664 C CA . GLU A 1 85 ? -0.678 4.458 -3.323 1.00 91.19 85 GLU A CA 1
ATOM 665 C C . GLU A 1 85 ? 0.650 5.194 -3.099 1.00 91.19 85 GLU A C 1
ATOM 667 O O . GLU A 1 85 ? 1.379 5.434 -4.057 1.00 91.19 85 GLU A O 1
ATOM 672 N N . GLU A 1 86 ? 1.001 5.498 -1.847 1.00 88.06 86 GLU A N 1
ATOM 673 C CA . GLU A 1 86 ? 2.312 6.052 -1.485 1.00 88.06 86 GLU A CA 1
ATOM 674 C C . GLU A 1 86 ? 3.459 5.040 -1.616 1.00 88.06 86 GLU A C 1
ATOM 676 O O . GLU A 1 86 ? 4.633 5.420 -1.613 1.00 88.06 86 GLU A O 1
ATOM 681 N N . LEU A 1 87 ? 3.153 3.744 -1.730 1.00 84.31 87 LEU A N 1
ATOM 682 C CA . LEU A 1 87 ? 4.177 2.754 -2.028 1.00 84.31 87 LEU A CA 1
ATOM 683 C C . LEU A 1 87 ? 4.626 2.881 -3.486 1.00 84.31 87 LEU A C 1
ATOM 685 O O . LEU A 1 87 ? 3.783 2.977 -4.383 1.00 84.31 87 LEU A O 1
ATOM 689 N N . PRO A 1 88 ? 5.940 2.793 -3.761 1.00 79.25 88 PRO A N 1
ATOM 690 C CA . PRO A 1 88 ? 6.406 2.772 -5.133 1.00 79.25 88 PRO A CA 1
ATOM 691 C C . PRO A 1 88 ? 5.781 1.575 -5.865 1.00 79.25 88 PRO A C 1
ATOM 693 O O . PRO A 1 88 ? 5.657 0.482 -5.293 1.00 79.25 88 PRO A O 1
ATOM 696 N N . PRO A 1 89 ? 5.375 1.760 -7.130 1.00 74.75 89 PRO A N 1
ATOM 697 C CA . PRO A 1 89 ? 4.770 0.696 -7.907 1.00 74.75 89 PRO A CA 1
ATOM 698 C C . PRO A 1 89 ? 5.752 -0.468 -8.006 1.00 74.75 89 PRO A C 1
ATOM 700 O O . PRO A 1 89 ? 6.892 -0.292 -8.427 1.00 74.75 89 PRO A O 1
ATOM 703 N N . GLY A 1 90 ? 5.303 -1.665 -7.622 1.00 76.00 90 GLY A N 1
ATOM 704 C CA . GLY A 1 90 ? 6.108 -2.875 -7.757 1.00 76.00 90 GLY A CA 1
ATOM 705 C C . GLY A 1 90 ? 6.547 -3.114 -9.209 1.00 76.00 90 GLY A C 1
ATOM 706 O O . GLY A 1 90 ? 5.973 -2.531 -10.132 1.00 76.00 90 GLY A O 1
ATOM 707 N N . PRO A 1 91 ? 7.514 -4.016 -9.444 1.00 78.25 91 PRO A N 1
ATOM 708 C CA . PRO A 1 91 ? 8.059 -4.260 -10.774 1.00 78.25 91 PRO A CA 1
ATOM 709 C C . PRO A 1 91 ? 6.935 -4.601 -11.760 1.00 78.25 91 PRO A C 1
ATOM 711 O O . PRO A 1 91 ? 6.182 -5.562 -11.560 1.00 78.25 91 PRO A O 1
ATOM 714 N N . GLN A 1 92 ? 6.805 -3.816 -12.826 1.00 77.38 92 GLN A N 1
ATOM 715 C CA . GLN A 1 92 ? 5.773 -3.997 -13.847 1.00 77.38 92 GLN A CA 1
ATOM 716 C C . GLN A 1 92 ? 6.343 -4.725 -15.064 1.00 77.38 92 GLN A C 1
ATOM 718 O O . GLN A 1 92 ? 7.547 -4.709 -15.313 1.00 77.38 92 GLN A O 1
ATOM 723 N N . TRP A 1 93 ? 5.476 -5.414 -15.806 1.00 82.44 93 TRP A N 1
ATOM 724 C CA . TRP A 1 93 ? 5.860 -5.983 -17.093 1.00 82.44 93 TRP A CA 1
ATOM 725 C C . TRP A 1 93 ? 6.019 -4.863 -18.114 1.00 82.44 93 TRP A C 1
ATOM 727 O O . TRP A 1 93 ? 5.064 -4.135 -18.383 1.00 82.44 93 TRP A O 1
ATOM 737 N N . THR A 1 94 ? 7.198 -4.779 -18.720 1.00 84.50 94 THR A N 1
ATOM 738 C CA . THR A 1 94 ? 7.504 -3.804 -19.766 1.00 84.50 94 THR A CA 1
ATOM 739 C C . THR A 1 94 ? 7.603 -4.513 -21.110 1.00 84.50 94 THR A C 1
ATOM 741 O O . THR A 1 94 ? 8.182 -5.595 -21.224 1.00 84.50 94 THR A O 1
ATOM 744 N N . CYS A 1 95 ? 7.021 -3.900 -22.140 1.00 88.44 95 CYS A N 1
ATOM 745 C CA . CYS A 1 95 ? 7.056 -4.379 -23.516 1.00 88.44 95 CYS A CA 1
ATOM 746 C C . CYS A 1 95 ? 7.709 -3.311 -24.390 1.00 88.44 95 CYS A C 1
ATOM 748 O O . CYS A 1 95 ? 7.183 -2.204 -24.493 1.00 88.44 95 CYS A O 1
ATOM 750 N N . GLN A 1 96 ? 8.826 -3.642 -25.040 1.00 88.75 96 GLN A N 1
ATOM 751 C CA . GLN A 1 96 ? 9.492 -2.733 -25.975 1.00 88.75 96 GLN A CA 1
ATOM 752 C C . GLN A 1 96 ? 9.794 -3.411 -27.319 1.00 88.75 96 GLN A C 1
ATOM 754 O O . GLN A 1 96 ? 10.111 -4.606 -27.335 1.00 88.75 96 GLN A O 1
ATOM 759 N N . PRO A 1 97 ? 9.713 -2.687 -28.452 1.00 89.94 97 PRO A N 1
ATOM 760 C CA . PRO A 1 97 ? 10.101 -3.227 -29.750 1.00 89.94 97 PRO A CA 1
ATOM 761 C C . PRO A 1 97 ? 11.574 -3.646 -29.747 1.00 89.94 97 PRO A C 1
ATOM 763 O O . PRO A 1 97 ? 12.443 -2.884 -29.325 1.00 89.94 97 PRO A O 1
ATOM 766 N N . TRP A 1 98 ? 11.868 -4.848 -30.238 1.00 88.38 98 TRP A N 1
ATOM 767 C CA . TRP A 1 98 ? 13.233 -5.353 -30.328 1.00 88.38 98 TRP A CA 1
ATOM 768 C C . TRP A 1 98 ? 13.826 -5.075 -31.717 1.00 88.38 98 TRP A C 1
ATOM 770 O O . TRP A 1 98 ? 13.231 -5.478 -32.724 1.00 88.38 98 TRP A O 1
ATOM 780 N N . PRO A 1 99 ? 15.004 -4.429 -31.812 1.00 87.94 99 PRO A N 1
ATOM 781 C CA . PRO A 1 99 ? 15.621 -4.143 -33.098 1.00 87.94 99 PRO A CA 1
ATOM 782 C C . PRO A 1 99 ? 16.097 -5.440 -33.765 1.00 87.94 99 PRO A C 1
ATOM 784 O O . PRO A 1 99 ? 16.927 -6.180 -33.235 1.00 87.94 99 PRO A O 1
ATOM 787 N N . VAL A 1 100 ? 15.582 -5.708 -34.965 1.00 87.88 100 VAL A N 1
ATOM 788 C CA . VAL A 1 100 ? 15.969 -6.857 -35.792 1.00 87.88 100 VAL A CA 1
ATOM 789 C C . VAL A 1 100 ? 16.803 -6.396 -36.984 1.00 87.88 100 VAL A C 1
ATOM 791 O O . VAL A 1 100 ? 16.458 -5.433 -37.661 1.00 87.88 100 VAL A O 1
ATOM 794 N N . LYS A 1 101 ? 17.910 -7.097 -37.263 1.00 89.12 101 LYS A N 1
ATOM 795 C CA . LYS A 1 101 ? 18.754 -6.830 -38.446 1.00 89.12 101 LYS A CA 1
ATOM 796 C C . LYS A 1 101 ? 18.091 -7.238 -39.765 1.00 89.12 101 LYS A C 1
ATOM 798 O O . LYS A 1 101 ? 18.461 -6.719 -40.811 1.00 89.12 101 LYS A O 1
ATOM 803 N N . TYR A 1 102 ? 17.143 -8.170 -39.716 1.00 87.88 102 TYR A N 1
ATOM 804 C CA . TYR A 1 102 ? 16.450 -8.704 -40.885 1.00 87.88 102 TYR A CA 1
ATOM 805 C C . TYR A 1 102 ? 14.939 -8.513 -40.729 1.00 87.88 102 TYR A C 1
ATOM 807 O O . TYR A 1 102 ? 14.433 -8.651 -39.612 1.00 87.88 102 TYR A O 1
ATOM 815 N N . PRO A 1 103 ? 14.209 -8.210 -41.817 1.00 84.88 103 PRO A N 1
ATOM 816 C CA . PRO A 1 103 ? 12.777 -7.960 -41.752 1.00 84.88 103 PRO A CA 1
ATOM 817 C C . PRO A 1 103 ? 12.020 -9.222 -41.328 1.00 84.88 103 PRO A C 1
ATOM 819 O O . PRO A 1 103 ? 12.172 -10.295 -41.913 1.00 84.88 103 PRO A O 1
ATOM 822 N N . THR A 1 104 ? 11.174 -9.083 -40.311 1.00 87.62 104 THR A N 1
ATOM 823 C CA . THR A 1 104 ? 10.282 -10.138 -39.824 1.00 87.62 104 THR A CA 1
ATOM 824 C C . THR A 1 104 ? 8.849 -9.869 -40.281 1.00 87.62 104 THR A C 1
ATOM 826 O O . THR A 1 104 ? 8.435 -8.723 -40.434 1.00 87.62 104 THR A O 1
ATOM 829 N N . LYS A 1 105 ? 8.043 -10.925 -40.476 1.00 89.69 105 LYS A N 1
ATOM 830 C CA . LYS A 1 105 ? 6.620 -10.788 -40.865 1.00 89.69 105 LYS A CA 1
ATOM 831 C C . LYS A 1 105 ? 5.776 -10.039 -39.821 1.00 89.69 105 LYS A C 1
ATOM 833 O O . LYS A 1 105 ? 4.711 -9.528 -40.148 1.00 89.69 105 LYS A O 1
ATOM 838 N N . ARG A 1 106 ? 6.219 -10.028 -38.560 1.00 87.81 106 ARG A N 1
ATOM 839 C CA . ARG A 1 106 ? 5.618 -9.301 -37.433 1.00 87.81 106 ARG A CA 1
ATOM 840 C C . ARG A 1 106 ? 6.735 -8.698 -36.575 1.00 87.81 106 ARG A C 1
ATOM 842 O O . ARG A 1 106 ? 7.782 -9.343 -36.461 1.00 87.81 106 ARG A O 1
ATOM 849 N N . PRO A 1 107 ? 6.538 -7.512 -35.977 1.00 85.94 107 PRO A N 1
ATOM 850 C CA . PRO A 1 107 ? 7.520 -6.923 -35.073 1.00 85.94 107 PRO A CA 1
ATOM 851 C C . PRO A 1 107 ? 7.758 -7.840 -33.867 1.00 85.94 107 PRO A C 1
ATOM 853 O O . PRO A 1 107 ? 6.817 -8.425 -33.327 1.00 85.94 107 PRO A O 1
ATOM 856 N N . ILE A 1 108 ? 9.023 -7.985 -33.471 1.00 89.50 108 ILE A N 1
ATOM 857 C CA . ILE A 1 108 ? 9.401 -8.711 -32.256 1.00 89.50 108 ILE A CA 1
ATOM 858 C C . ILE A 1 108 ? 9.318 -7.735 -31.088 1.00 89.50 108 ILE A C 1
ATOM 860 O O . ILE A 1 108 ? 9.897 -6.653 -31.148 1.00 89.50 108 ILE A O 1
ATOM 864 N N . ASN A 1 109 ? 8.628 -8.137 -30.025 1.00 91.06 109 ASN A N 1
ATOM 865 C CA . ASN A 1 109 ? 8.549 -7.383 -28.781 1.00 91.06 109 ASN A CA 1
ATOM 866 C C . ASN A 1 109 ? 9.319 -8.125 -27.690 1.00 91.06 109 ASN A C 1
ATOM 868 O O . ASN A 1 109 ? 9.125 -9.327 -27.501 1.00 91.06 109 ASN A O 1
ATOM 872 N N . LEU A 1 110 ? 10.175 -7.406 -26.969 1.00 88.56 110 LEU A N 1
ATOM 873 C CA . LEU A 1 110 ? 10.806 -7.899 -25.756 1.00 88.56 110 LEU A CA 1
ATOM 874 C C . LEU A 1 110 ? 9.886 -7.618 -24.571 1.00 88.56 110 LEU A C 1
ATOM 876 O O . LEU A 1 110 ? 9.620 -6.458 -24.254 1.00 88.56 110 LEU A O 1
ATOM 880 N N . PHE A 1 111 ? 9.467 -8.688 -23.902 1.00 87.75 111 PHE A N 1
ATOM 881 C CA . PHE A 1 111 ? 8.811 -8.627 -22.603 1.00 87.75 111 PHE A CA 1
ATOM 882 C C . PHE A 1 111 ? 9.849 -8.878 -21.519 1.00 87.75 111 PHE A C 1
ATOM 884 O O . PHE A 1 111 ? 10.509 -9.917 -21.516 1.00 87.75 111 PHE A O 1
ATOM 891 N N . TYR A 1 112 ? 10.002 -7.929 -20.608 1.00 83.38 112 TYR A N 1
ATOM 892 C CA . TYR A 1 112 ? 10.923 -8.045 -19.485 1.00 83.38 112 TYR A CA 1
ATOM 893 C C . TYR A 1 112 ? 10.318 -7.390 -18.245 1.00 83.38 112 TYR A C 1
ATOM 895 O O . TYR A 1 112 ? 9.326 -6.663 -18.323 1.00 83.38 112 TYR A O 1
ATOM 903 N N . ARG A 1 113 ? 10.896 -7.698 -17.088 1.00 77.38 113 ARG A N 1
ATOM 904 C CA . ARG A 1 113 ? 10.499 -7.162 -15.789 1.00 77.38 113 ARG A CA 1
ATOM 905 C C . ARG A 1 113 ? 11.770 -6.758 -15.059 1.00 77.38 113 ARG A C 1
ATOM 907 O O . ARG A 1 113 ? 12.755 -7.495 -15.142 1.00 77.38 113 ARG A O 1
ATOM 914 N N . ASP A 1 114 ? 11.751 -5.621 -14.374 1.00 69.69 114 ASP A N 1
ATOM 915 C CA . ASP A 1 114 ? 12.901 -5.205 -13.574 1.00 69.69 114 ASP A CA 1
ATOM 916 C C . ASP A 1 114 ? 13.196 -6.268 -12.511 1.00 69.69 114 ASP A C 1
ATOM 918 O O . ASP A 1 114 ? 12.283 -6.815 -11.880 1.00 69.69 114 ASP A O 1
ATOM 922 N N . SER A 1 115 ? 14.476 -6.611 -12.365 1.00 62.69 115 SER A N 1
ATOM 923 C CA . SER A 1 115 ? 14.917 -7.535 -11.327 1.00 62.69 115 SER A CA 1
ATOM 924 C C . SER A 1 115 ? 14.715 -6.889 -9.959 1.00 62.69 115 SER A C 1
ATOM 926 O O . SER A 1 115 ? 15.067 -5.720 -9.774 1.00 62.69 115 SER A O 1
ATOM 928 N N . VAL A 1 116 ? 14.158 -7.662 -9.025 1.00 56.91 116 VAL A N 1
ATOM 929 C CA . VAL A 1 116 ? 14.054 -7.298 -7.605 1.00 56.91 116 VAL A CA 1
ATOM 930 C C . VAL A 1 116 ? 15.438 -7.341 -6.975 1.00 56.91 116 VAL A C 1
ATOM 932 O O . VAL A 1 116 ? 16.126 -8.366 -7.185 1.00 56.91 116 VAL A O 1
#

Radius of gyration: 21.4 Å; chains: 1; bounding box: 56×31×61 Å

Foldseek 3Di:
DDPPDDDDDDDDQFPVNPQCPDPCVVVCVVAVQPVKPHPVLSVVLVCVVVVPDDQVVQLVVLPPPVNVPDPIQDSGSVSSVVRVVPHDDAWDWDWDFDDDPDDDPDTDIDTDTGDD

Secondary structure (DSSP, 8-state):
--TTSPPP---PPPHHHHHTTSTTHHHHHH-TTTTSSSHHHHHHHHHHHHS---HHHHHHHHTSHHHHTS--S-SSHHHHHHHHHTSPPPPPEEEEEPP-SS--SS--EEEEE---

pLDDT: mean 86.98, std 11.5, range [51.69, 98.25]